Protein AF-A0A965PTS0-F1 (afdb_monomer)

Secondary structure (DSSP, 8-state):
---HHHHHHHHHHHHHTGGGS--HHHHHHHHHHHHHHHHHHHHHHHHHSPPPB-TTS-B-HHHHHHHHHHHHHHHHHHHHH-HHHHS-----PPPSSS--------HHHHHHHHHHHHHHHHS--

Mean predicted aligned error: 11.8 Å

Sequence (125 aa):
MPAWQTIYDWMCRDDLLGDGGVNLSVAIARAREVGQDAIAEEIYREMSADPEREERGRIDPGYVQLIKARAEIKLKLLAKWNPKRYGDRVTMTGDAENPMRLQADVSIFDAMLKNLEAKRQLGDK

pLDDT: mean 87.7, std 12.2, range [45.66, 97.5]

Nearest PDB structures (foldseek):
  6ha8-assembly1_V  TM=3.195E-01  e=6.703E+00  Bacillus subtilis subsp. subtilis str. 168

Foldseek 3Di:
DDDPVVLVVLCVVQVVCPVNHPNSVVVVVVVLVVVLVVLVVVLVVLLPDDADADPVRHGDPVRVVVSVVSSVVSLVVSCVSCVPVRNDDDDDAADPVGHDDPPDPCVVVVVVVVVVVVVVVVVPD

Structure (mmCIF, N/CA/C/O backbone):
data_AF-A0A965PTS0-F1
#
_entry.id   AF-A0A965PTS0-F1
#
loop_
_atom_site.group_PDB
_atom_site.id
_atom_site.type_symbol
_atom_site.label_atom_id
_atom_site.label_alt_id
_atom_site.label_comp_id
_atom_site.label_asym_id
_atom_site.label_entity_id
_atom_site.label_seq_id
_atom_site.pdbx_PDB_ins_code
_atom_site.Cartn_x
_atom_site.Cartn_y
_atom_site.Cartn_z
_atom_site.occupancy
_atom_site.B_iso_or_equiv
_atom_site.auth_seq_id
_atom_site.auth_comp_id
_atom_site.auth_asym_id
_atom_site.auth_atom_id
_atom_site.pdbx_PDB_model_num
ATOM 1 N N . MET A 1 1 ? 16.436 10.420 8.607 1.00 79.94 1 MET A N 1
ATOM 2 C CA . MET A 1 1 ? 16.534 9.866 7.238 1.00 79.94 1 MET A CA 1
ATOM 3 C C . MET A 1 1 ? 17.189 10.908 6.342 1.00 79.94 1 MET A C 1
ATOM 5 O O . MET A 1 1 ? 16.913 12.083 6.567 1.00 79.94 1 MET A O 1
ATOM 9 N N . PRO A 1 2 ? 18.043 10.520 5.378 1.00 94.12 2 PRO A N 1
ATOM 10 C CA . PRO A 1 2 ? 18.537 11.447 4.359 1.00 94.12 2 PRO A CA 1
ATOM 11 C C . PRO A 1 2 ? 17.380 12.016 3.522 1.00 94.12 2 PRO A C 1
ATOM 13 O O . PRO A 1 2 ? 16.286 11.446 3.490 1.00 94.12 2 PRO A O 1
ATOM 16 N N . ALA A 1 3 ? 17.619 13.145 2.851 1.00 96.12 3 ALA A N 1
ATOM 17 C CA . ALA A 1 3 ? 16.642 13.729 1.937 1.00 96.12 3 ALA A CA 1
ATOM 18 C C . ALA A 1 3 ? 16.370 12.777 0.763 1.00 96.12 3 ALA A C 1
ATOM 20 O O . ALA A 1 3 ? 17.259 12.038 0.338 1.00 96.12 3 ALA A O 1
ATOM 21 N N . TRP A 1 4 ? 15.154 12.816 0.206 1.00 94.38 4 TRP A N 1
ATOM 22 C CA . TRP A 1 4 ? 14.771 11.910 -0.880 1.00 94.38 4 TRP A CA 1
ATOM 23 C C . TRP A 1 4 ? 15.747 12.005 -2.058 1.00 94.38 4 TRP A C 1
ATOM 25 O O . TRP A 1 4 ? 16.212 10.977 -2.527 1.00 94.38 4 TRP A O 1
ATOM 35 N N . GLN A 1 5 ? 16.156 13.214 -2.451 1.00 97.38 5 GLN A N 1
ATOM 36 C CA . GLN A 1 5 ? 17.110 13.462 -3.541 1.00 97.38 5 GLN A CA 1
ATOM 37 C C . GLN A 1 5 ? 18.417 12.680 -3.379 1.00 97.38 5 GLN A C 1
ATOM 39 O O . GLN A 1 5 ? 18.924 12.121 -4.345 1.00 97.38 5 GLN A O 1
ATOM 44 N N . THR A 1 6 ? 18.927 12.590 -2.150 1.00 97.50 6 THR A N 1
ATOM 45 C CA . THR A 1 6 ? 20.144 11.840 -1.833 1.00 97.50 6 THR A CA 1
ATOM 46 C C . THR A 1 6 ? 19.969 10.346 -2.097 1.00 97.50 6 THR A C 1
ATOM 48 O O . THR A 1 6 ? 20.878 9.712 -2.615 1.00 97.50 6 THR A O 1
ATOM 51 N N . ILE A 1 7 ? 18.792 9.783 -1.807 1.00 95.31 7 ILE A N 1
ATOM 52 C CA . ILE A 1 7 ? 18.501 8.368 -2.082 1.00 95.31 7 ILE A CA 1
ATOM 53 C C . ILE A 1 7 ? 18.484 8.109 -3.593 1.00 95.31 7 ILE A C 1
ATOM 55 O O . ILE A 1 7 ? 19.060 7.124 -4.043 1.00 95.31 7 ILE A O 1
ATOM 59 N N . TYR A 1 8 ? 17.875 9.000 -4.382 1.00 95.69 8 TYR A N 1
ATOM 60 C CA . TYR A 1 8 ? 17.860 8.864 -5.845 1.00 95.69 8 TYR A CA 1
ATOM 61 C C . TYR A 1 8 ? 19.260 9.011 -6.455 1.00 95.69 8 TYR A C 1
ATOM 63 O O . TYR A 1 8 ? 19.597 8.279 -7.381 1.00 95.69 8 TYR A O 1
ATOM 71 N N . ASP A 1 9 ? 20.089 9.915 -5.926 1.00 97.44 9 ASP A N 1
ATOM 72 C CA . ASP A 1 9 ? 21.494 10.039 -6.330 1.00 97.44 9 ASP A CA 1
ATOM 73 C C . ASP A 1 9 ? 22.281 8.758 -6.012 1.00 97.44 9 ASP A C 1
ATOM 75 O O . ASP A 1 9 ? 23.010 8.261 -6.866 1.00 97.44 9 ASP A O 1
ATOM 79 N N . TRP A 1 10 ? 22.077 8.157 -4.835 1.00 96.69 10 TRP A N 1
ATOM 80 C CA . TRP A 1 10 ? 22.697 6.874 -4.491 1.00 96.69 10 TRP A CA 1
ATOM 81 C C . TRP A 1 10 ? 22.247 5.737 -5.404 1.00 96.69 10 TRP A C 1
ATOM 83 O O . TRP A 1 10 ? 23.095 4.978 -5.854 1.00 96.69 10 TRP A O 1
ATOM 93 N N . MET A 1 11 ? 20.949 5.640 -5.713 1.00 96.44 11 MET A N 1
ATOM 94 C CA . MET A 1 11 ? 20.427 4.654 -6.667 1.00 96.44 11 MET A CA 1
ATOM 95 C C . MET A 1 11 ? 21.087 4.810 -8.039 1.00 96.44 11 MET A C 1
ATOM 97 O O . MET A 1 11 ? 21.605 3.846 -8.582 1.00 96.44 11 MET A O 1
ATOM 101 N N . CYS A 1 12 ? 21.137 6.038 -8.561 1.00 96.69 12 CYS A N 1
ATOM 102 C CA . CYS A 1 12 ? 21.740 6.326 -9.861 1.00 96.69 12 CYS A CA 1
ATOM 103 C C . CYS A 1 12 ? 23.229 5.953 -9.898 1.00 96.69 12 CYS A C 1
ATOM 105 O O . CYS A 1 12 ? 23.692 5.312 -10.837 1.00 96.69 12 CYS A O 1
ATOM 107 N N . ARG A 1 13 ? 23.987 6.325 -8.860 1.00 96.56 13 ARG A N 1
ATOM 108 C CA . ARG A 1 13 ? 25.412 5.984 -8.763 1.00 96.56 13 ARG A CA 1
ATOM 109 C C . ARG A 1 13 ? 25.639 4.484 -8.639 1.00 96.56 13 ARG A C 1
ATOM 111 O O . ARG A 1 13 ? 26.581 3.991 -9.242 1.00 96.56 13 ARG A O 1
ATOM 118 N N . ASP A 1 14 ? 24.804 3.786 -7.877 1.00 97.12 14 ASP A N 1
ATOM 119 C CA . ASP A 1 14 ? 24.889 2.335 -7.718 1.00 97.12 14 ASP A CA 1
ATOM 120 C C . ASP A 1 14 ? 24.586 1.606 -9.034 1.00 97.12 14 ASP A C 1
ATOM 122 O O . ASP A 1 14 ? 25.353 0.740 -9.442 1.00 97.12 14 ASP A O 1
ATOM 126 N N . ASP A 1 15 ? 23.547 2.032 -9.758 1.00 95.38 15 ASP A N 1
ATOM 127 C CA . ASP A 1 15 ? 23.191 1.468 -11.064 1.00 95.38 15 ASP A CA 1
ATOM 128 C C . ASP A 1 15 ? 24.319 1.677 -12.100 1.00 95.38 15 ASP A C 1
ATOM 130 O O . ASP A 1 15 ? 24.582 0.802 -12.926 1.00 95.38 15 ASP A O 1
ATOM 134 N N . LEU A 1 16 ? 25.042 2.805 -12.035 1.00 96.19 16 LEU A N 1
ATOM 135 C CA . LEU A 1 16 ? 26.205 3.081 -12.892 1.00 96.19 16 LEU A CA 1
ATOM 136 C C . LEU A 1 16 ? 27.414 2.176 -12.604 1.00 96.19 16 LEU A C 1
ATOM 138 O O . LEU A 1 16 ? 28.277 2.035 -13.472 1.00 96.19 16 LEU A O 1
ATOM 142 N N . LEU A 1 17 ? 27.497 1.569 -11.416 1.00 95.62 17 LEU A N 1
ATOM 143 C CA . LEU A 1 17 ? 28.567 0.630 -11.063 1.00 95.62 17 LEU A CA 1
ATOM 144 C C . LEU A 1 17 ? 28.341 -0.777 -11.644 1.00 95.62 17 LEU A C 1
ATOM 146 O O . LEU A 1 17 ? 29.267 -1.592 -11.609 1.00 95.62 17 LEU A O 1
ATOM 150 N N . GLY A 1 18 ? 27.154 -1.068 -12.189 1.00 92.75 18 GLY A N 1
ATOM 151 C CA . GLY A 1 18 ? 26.813 -2.380 -12.745 1.00 92.75 18 GLY A CA 1
ATOM 152 C C . GLY A 1 18 ? 27.036 -3.503 -11.728 1.00 92.75 18 GLY A C 1
ATOM 153 O O . GLY A 1 18 ? 26.592 -3.409 -10.587 1.00 92.75 18 GLY A O 1
ATOM 154 N N . ASP A 1 19 ? 27.785 -4.539 -12.116 1.00 92.69 19 ASP A N 1
ATOM 155 C CA . ASP A 1 19 ? 28.097 -5.692 -11.252 1.00 92.69 19 ASP A CA 1
ATOM 156 C C . ASP A 1 19 ? 28.928 -5.336 -10.002 1.00 92.69 19 ASP A C 1
ATOM 158 O O . ASP A 1 19 ? 29.017 -6.133 -9.069 1.00 92.69 19 ASP A O 1
ATOM 162 N N . GLY A 1 20 ? 29.555 -4.154 -9.971 1.00 93.12 20 GLY A N 1
ATOM 163 C CA . GLY A 1 20 ? 30.269 -3.640 -8.798 1.00 93.12 20 GLY A CA 1
ATOM 164 C C . GLY A 1 20 ? 29.372 -2.934 -7.776 1.00 93.12 20 GLY A C 1
ATOM 165 O O . GLY A 1 20 ? 29.856 -2.572 -6.702 1.00 93.12 20 GLY A O 1
ATOM 166 N N . GLY A 1 21 ? 28.098 -2.704 -8.109 1.00 92.12 21 GLY A N 1
ATOM 167 C CA . GLY A 1 21 ? 27.102 -2.091 -7.233 1.00 92.12 21 GLY A CA 1
ATOM 168 C C . GLY A 1 21 ? 26.459 -3.084 -6.260 1.00 92.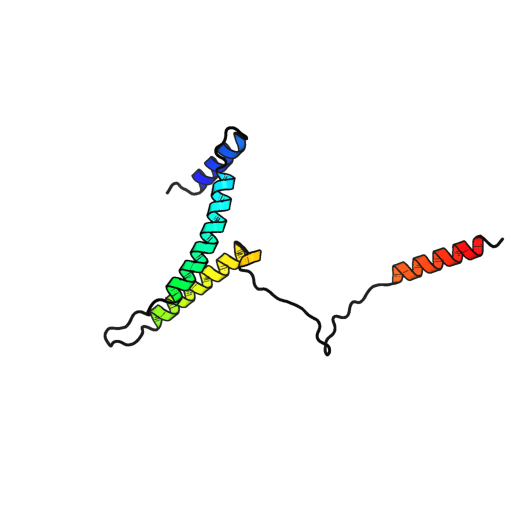12 21 GLY A C 1
ATOM 169 O O . GLY A 1 21 ? 26.612 -4.302 -6.358 1.00 92.12 21 GLY A O 1
ATOM 170 N N . VAL A 1 22 ? 25.700 -2.558 -5.301 1.00 94.62 22 VAL A N 1
ATOM 171 C CA . VAL A 1 22 ? 24.965 -3.350 -4.298 1.00 94.62 22 VAL A CA 1
ATOM 172 C C . VAL A 1 22 ? 23.515 -3.635 -4.701 1.00 94.62 22 VAL A C 1
ATOM 174 O O . VAL A 1 22 ? 22.774 -4.244 -3.927 1.00 94.62 22 VAL A O 1
ATOM 177 N N . ASN A 1 23 ? 23.101 -3.230 -5.904 1.00 94.75 23 ASN A N 1
ATOM 178 C CA . ASN A 1 23 ? 21.741 -3.362 -6.432 1.00 94.75 23 ASN A CA 1
ATOM 179 C C . ASN A 1 23 ? 20.684 -2.656 -5.562 1.00 94.75 23 ASN A C 1
ATOM 181 O O . ASN A 1 23 ? 19.596 -3.184 -5.298 1.00 94.75 23 ASN A O 1
ATOM 185 N N . LEU A 1 24 ? 20.988 -1.436 -5.118 1.00 95.44 24 LEU A N 1
ATOM 186 C CA . LEU A 1 24 ? 20.137 -0.624 -4.253 1.00 95.44 24 LEU A CA 1
ATOM 187 C C . LEU A 1 24 ? 18.748 -0.395 -4.863 1.00 95.44 24 LEU A C 1
ATOM 189 O O . LEU A 1 24 ? 17.741 -0.496 -4.157 1.00 95.44 24 LEU A O 1
ATOM 193 N N . SER A 1 25 ? 18.671 -0.147 -6.171 1.00 94.94 25 SER A N 1
ATOM 194 C CA . SER A 1 25 ? 17.406 0.038 -6.889 1.00 94.94 25 SER A CA 1
ATOM 195 C C . SER A 1 25 ? 16.488 -1.184 -6.775 1.00 94.94 25 SER A C 1
ATOM 197 O O . SER A 1 25 ? 15.293 -1.046 -6.495 1.00 94.94 25 SER A O 1
ATOM 199 N N . VAL A 1 26 ? 17.047 -2.393 -6.893 1.00 95.19 26 VAL A N 1
ATOM 200 C CA . VAL A 1 26 ? 16.308 -3.659 -6.744 1.00 95.19 26 VAL A CA 1
ATOM 201 C C . VAL A 1 26 ? 15.868 -3.864 -5.295 1.00 95.19 26 VAL A C 1
ATOM 203 O O . VAL A 1 26 ? 14.718 -4.232 -5.038 1.00 95.19 26 VAL A O 1
ATOM 206 N N . ALA A 1 27 ? 16.749 -3.583 -4.333 1.00 96.00 27 ALA A N 1
ATOM 207 C CA . ALA A 1 27 ? 16.425 -3.684 -2.914 1.00 96.00 27 ALA A CA 1
ATOM 208 C C . ALA A 1 27 ? 15.266 -2.749 -2.527 1.00 96.00 27 ALA A C 1
ATOM 210 O O . ALA A 1 27 ? 14.343 -3.167 -1.826 1.00 96.00 27 ALA A O 1
ATOM 211 N N . ILE A 1 28 ? 15.262 -1.511 -3.032 1.00 95.38 28 ILE A N 1
ATOM 212 C CA . ILE A 1 28 ? 14.180 -0.544 -2.803 1.00 95.38 28 ILE A CA 1
ATOM 213 C C . ILE A 1 28 ? 12.888 -0.985 -3.493 1.00 95.38 28 ILE A C 1
ATOM 215 O O . ILE A 1 28 ? 11.819 -0.863 -2.895 1.00 95.38 28 ILE A O 1
ATOM 219 N N . ALA A 1 29 ? 12.954 -1.517 -4.716 1.00 94.75 29 ALA A N 1
ATOM 220 C CA . ALA A 1 29 ? 11.776 -2.055 -5.396 1.00 94.75 29 ALA A CA 1
ATOM 221 C C . ALA A 1 29 ? 11.120 -3.175 -4.569 1.00 94.75 29 ALA A C 1
ATOM 223 O O . ALA A 1 29 ? 9.921 -3.117 -4.297 1.00 94.75 29 ALA A O 1
ATOM 224 N N . ARG A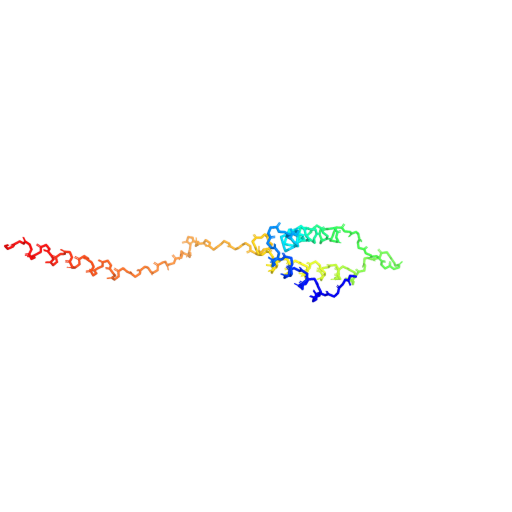 1 30 ? 11.917 -4.122 -4.058 1.00 95.25 30 ARG A N 1
ATOM 225 C CA . ARG A 1 30 ? 11.437 -5.177 -3.154 1.00 95.25 30 ARG A CA 1
ATOM 226 C C . ARG A 1 30 ? 10.880 -4.610 -1.848 1.00 95.25 30 ARG A C 1
ATOM 228 O O . ARG A 1 30 ? 9.831 -5.051 -1.386 1.00 95.25 30 ARG A O 1
ATOM 235 N N . ALA A 1 31 ? 11.554 -3.625 -1.258 1.00 96.00 31 ALA A N 1
ATOM 236 C CA . ALA A 1 31 ? 11.080 -2.968 -0.044 1.00 96.00 31 ALA A CA 1
ATOM 237 C C . ALA A 1 31 ? 9.732 -2.263 -0.261 1.00 96.00 31 ALA A C 1
ATOM 239 O O . ALA A 1 31 ? 8.900 -2.264 0.641 1.00 96.00 31 ALA A O 1
ATOM 240 N N . ARG A 1 32 ? 9.480 -1.704 -1.453 1.00 94.12 32 ARG A N 1
ATOM 241 C CA . ARG A 1 32 ? 8.176 -1.123 -1.808 1.00 94.12 32 ARG A CA 1
ATOM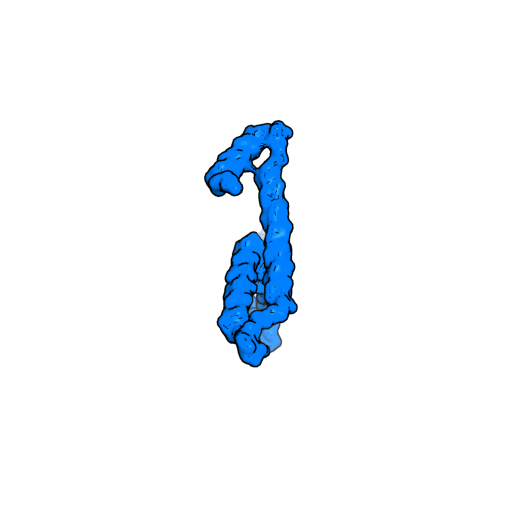 242 C C . ARG A 1 32 ? 7.082 -2.180 -1.883 1.00 94.12 32 ARG A C 1
ATOM 244 O O . ARG A 1 32 ? 6.003 -1.925 -1.362 1.00 94.12 32 ARG A O 1
ATOM 251 N N . GLU A 1 33 ? 7.344 -3.342 -2.478 1.00 93.81 33 GLU A N 1
ATOM 252 C CA . GLU A 1 33 ? 6.362 -4.436 -2.518 1.00 93.81 33 GLU A CA 1
ATOM 253 C C . GLU A 1 33 ? 5.995 -4.913 -1.107 1.00 93.81 33 GLU A C 1
ATOM 255 O O . GLU A 1 33 ? 4.820 -4.951 -0.754 1.00 93.81 33 GLU A O 1
ATOM 260 N N . VAL A 1 34 ? 6.996 -5.187 -0.266 1.00 96.50 34 VAL A N 1
ATOM 261 C CA . VAL A 1 34 ? 6.769 -5.610 1.127 1.00 96.50 34 VAL A CA 1
ATOM 262 C C . VAL A 1 34 ? 6.100 -4.500 1.942 1.00 96.50 34 VAL A C 1
ATOM 264 O O . VAL A 1 34 ? 5.204 -4.763 2.740 1.00 96.50 34 VAL A O 1
ATOM 267 N N . GLY A 1 35 ? 6.499 -3.245 1.727 1.00 96.56 35 GLY A N 1
ATOM 268 C CA . GLY A 1 35 ? 5.913 -2.090 2.400 1.00 96.56 35 GLY A CA 1
ATOM 269 C C . GLY A 1 35 ? 4.434 -1.891 2.064 1.00 96.56 35 GLY A C 1
ATOM 270 O O . GLY A 1 35 ? 3.665 -1.502 2.936 1.00 96.56 35 GLY A O 1
ATOM 271 N N . GLN A 1 36 ? 4.010 -2.194 0.835 1.00 96.81 36 GLN A N 1
ATOM 272 C CA . GLN A 1 36 ? 2.594 -2.154 0.452 1.00 96.81 36 GLN A CA 1
ATOM 273 C C . GLN A 1 36 ? 1.775 -3.200 1.214 1.00 96.81 36 GLN A C 1
ATOM 275 O O . GLN A 1 36 ? 0.705 -2.874 1.725 1.00 96.81 36 GLN A O 1
ATOM 280 N N . ASP A 1 37 ? 2.292 -4.424 1.328 1.00 95.94 37 ASP A N 1
ATOM 281 C CA . ASP A 1 37 ? 1.636 -5.496 2.081 1.00 95.94 37 ASP A CA 1
ATOM 282 C C . ASP A 1 37 ? 1.560 -5.140 3.583 1.00 95.94 37 ASP A C 1
ATOM 284 O O . ASP A 1 37 ? 0.503 -5.266 4.200 1.00 95.94 37 ASP A O 1
ATOM 288 N N . ALA A 1 38 ? 2.623 -4.558 4.149 1.00 97.31 38 ALA A N 1
ATOM 289 C CA . 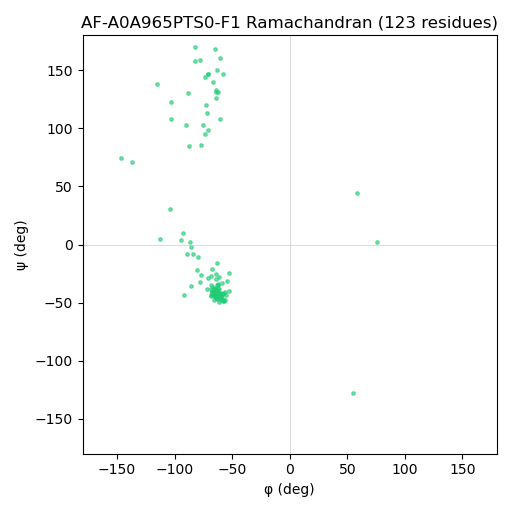ALA A 1 38 ? 2.628 -4.074 5.532 1.00 97.31 38 ALA A CA 1
ATOM 290 C C . ALA A 1 38 ? 1.597 -2.956 5.787 1.00 97.31 38 ALA A C 1
ATOM 292 O O . ALA A 1 38 ? 0.963 -2.931 6.840 1.00 97.31 38 ALA A O 1
ATOM 293 N N . ILE A 1 39 ? 1.392 -2.044 4.827 1.00 97.31 39 ILE A N 1
ATOM 294 C CA . ILE A 1 39 ? 0.351 -1.008 4.927 1.00 97.31 39 ILE A CA 1
ATOM 295 C C . ILE A 1 39 ? -1.040 -1.646 4.912 1.00 97.31 39 ILE A C 1
ATOM 297 O O . ILE A 1 39 ? -1.902 -1.231 5.683 1.00 97.31 39 ILE A O 1
ATOM 301 N N . ALA A 1 40 ? -1.277 -2.653 4.069 1.00 96.44 40 ALA A N 1
ATOM 302 C CA . ALA A 1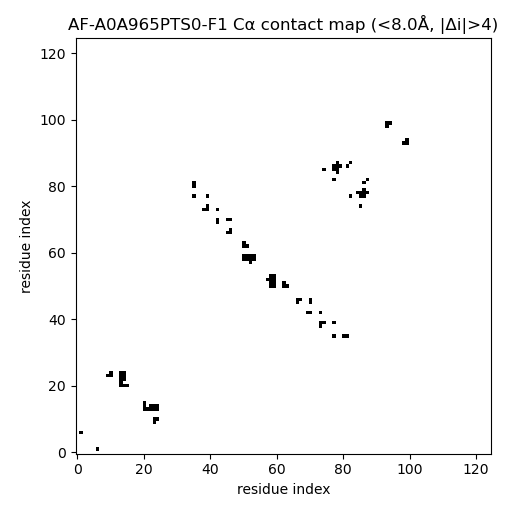 40 ? -2.557 -3.357 4.044 1.00 96.44 40 ALA A CA 1
ATOM 303 C C . ALA A 1 40 ? -2.858 -4.041 5.392 1.00 96.44 40 ALA A C 1
ATOM 305 O O . ALA A 1 40 ? -3.970 -3.923 5.912 1.00 96.44 40 ALA A O 1
ATOM 306 N N . GLU A 1 41 ? -1.860 -4.687 6.001 1.00 96.88 41 GLU A N 1
ATOM 307 C CA . GLU A 1 41 ? -1.978 -5.265 7.346 1.00 96.88 41 GLU A CA 1
ATOM 308 C C . GLU A 1 41 ? -2.214 -4.203 8.428 1.00 96.88 41 GLU A C 1
ATOM 310 O O . GLU A 1 41 ? -3.010 -4.409 9.346 1.00 96.88 41 GLU A O 1
ATOM 315 N N . GLU A 1 42 ? -1.548 -3.051 8.329 1.00 96.62 42 GLU A N 1
ATOM 316 C CA . GLU A 1 42 ? -1.737 -1.937 9.256 1.00 96.62 42 GLU A CA 1
ATOM 317 C C . GLU A 1 42 ? -3.168 -1.392 9.196 1.00 96.62 42 GLU A C 1
ATOM 319 O O . GLU A 1 42 ? -3.767 -1.182 10.248 1.00 96.62 42 GLU A O 1
ATOM 324 N N . ILE A 1 43 ? -3.750 -1.233 7.999 1.00 96.56 43 ILE A N 1
ATOM 325 C CA . ILE A 1 43 ? -5.161 -0.838 7.844 1.00 96.56 43 ILE A CA 1
ATOM 326 C C . ILE A 1 43 ? -6.066 -1.820 8.593 1.00 96.56 43 ILE A C 1
ATOM 328 O O . ILE A 1 43 ? -6.945 -1.401 9.344 1.00 96.56 43 ILE A O 1
ATOM 332 N N . TYR A 1 44 ? -5.850 -3.125 8.407 1.00 95.81 44 TYR A N 1
ATOM 333 C CA . TYR A 1 44 ? -6.641 -4.151 9.086 1.00 95.81 44 TYR A CA 1
ATOM 334 C C . TYR A 1 44 ? -6.502 -4.059 10.610 1.00 95.81 44 TYR A C 1
ATOM 336 O O . TYR A 1 44 ? -7.500 -4.138 11.330 1.00 95.81 44 TYR A O 1
ATOM 344 N N . ARG A 1 45 ? -5.280 -3.842 11.106 1.00 96.25 45 ARG A N 1
ATOM 345 C CA . ARG A 1 45 ? -5.005 -3.676 12.537 1.00 96.25 45 ARG A CA 1
ATOM 346 C C . ARG A 1 45 ? -5.689 -2.435 13.111 1.00 96.25 45 ARG A C 1
ATOM 348 O O . ARG A 1 45 ? -6.312 -2.541 14.160 1.00 96.25 45 ARG A O 1
ATOM 355 N N . GLU A 1 46 ? -5.599 -1.291 12.433 1.00 93.81 46 GLU A N 1
ATOM 356 C CA . GLU A 1 46 ? -6.243 -0.035 12.848 1.00 93.81 46 GLU A CA 1
ATOM 357 C C . GLU A 1 46 ? -7.769 -0.172 12.887 1.00 93.81 46 GLU A C 1
ATOM 359 O O . GLU A 1 46 ? -8.402 0.245 13.850 1.00 93.81 46 GLU A O 1
ATOM 364 N N . MET A 1 47 ? -8.359 -0.801 11.869 1.00 94.62 47 MET A N 1
ATOM 365 C CA . MET A 1 47 ? -9.806 -1.024 11.783 1.00 94.62 47 MET A CA 1
ATOM 366 C C . MET A 1 47 ? -10.332 -2.020 12.823 1.00 94.62 47 MET A C 1
ATOM 368 O O . MET A 1 47 ? -11.504 -1.952 13.186 1.00 94.62 47 MET A O 1
ATOM 372 N N . SER A 1 48 ? -9.492 -2.955 13.272 1.00 94.25 48 SER A N 1
ATOM 373 C CA . SER A 1 48 ? -9.861 -3.980 14.259 1.00 94.25 48 SER A CA 1
ATOM 374 C C . SER A 1 48 ? -9.633 -3.538 15.706 1.00 94.25 48 SER A C 1
ATOM 376 O O . SER A 1 48 ? -9.996 -4.271 16.624 1.00 94.25 48 SER A O 1
ATOM 378 N N . ALA A 1 49 ? -8.989 -2.390 15.925 1.00 92.19 49 ALA A N 1
ATOM 379 C CA . ALA A 1 49 ? -8.729 -1.874 17.260 1.00 92.19 49 ALA A CA 1
ATOM 380 C C . ALA A 1 49 ? -10.020 -1.374 17.925 1.00 92.19 49 ALA A C 1
ATOM 382 O O . ALA A 1 49 ? -10.909 -0.834 17.263 1.00 92.19 49 ALA A O 1
ATOM 383 N N . ASP A 1 50 ? -10.102 -1.521 19.249 1.00 92.31 50 ASP A N 1
ATOM 384 C CA . ASP A 1 50 ? -11.207 -0.951 20.013 1.00 92.31 50 ASP A CA 1
ATOM 385 C C . ASP A 1 50 ? -11.202 0.581 19.889 1.00 92.31 50 ASP A C 1
ATOM 387 O O . ASP A 1 50 ? -10.157 1.212 20.083 1.00 92.31 50 ASP A O 1
ATOM 391 N N . PRO A 1 51 ? -12.352 1.204 19.578 1.00 90.38 51 PRO A N 1
ATOM 392 C CA . PRO A 1 51 ? -12.414 2.640 19.398 1.00 90.38 51 PRO A CA 1
ATOM 393 C C . PRO A 1 51 ? -12.253 3.378 20.728 1.00 90.38 51 PRO A C 1
ATOM 395 O O . PRO A 1 51 ? -12.731 2.923 21.774 1.00 90.38 51 PRO A O 1
ATOM 398 N N . GLU A 1 52 ? -11.628 4.555 20.673 1.00 91.12 52 GLU A N 1
ATOM 399 C CA . GLU A 1 52 ? -11.529 5.439 21.829 1.00 91.12 52 GLU A CA 1
ATOM 400 C C . GLU A 1 52 ? -12.917 5.807 22.363 1.00 91.12 52 GLU A C 1
ATOM 402 O O . GLU A 1 52 ? -13.913 5.908 21.634 1.00 91.12 52 GLU A O 1
ATOM 407 N N . ARG A 1 53 ? -12.980 5.970 23.684 1.00 92.56 53 ARG A N 1
ATOM 408 C CA . ARG A 1 53 ? -14.201 6.309 24.403 1.00 92.56 53 ARG A CA 1
ATOM 409 C C . ARG A 1 53 ? -14.045 7.674 25.044 1.00 92.56 53 ARG A C 1
ATOM 411 O O . ARG A 1 53 ? -13.016 7.974 25.640 1.00 92.56 53 ARG A O 1
ATOM 418 N N . GLU A 1 54 ? -15.100 8.465 24.967 1.00 90.75 54 GLU A N 1
ATOM 419 C CA . GLU A 1 54 ? -15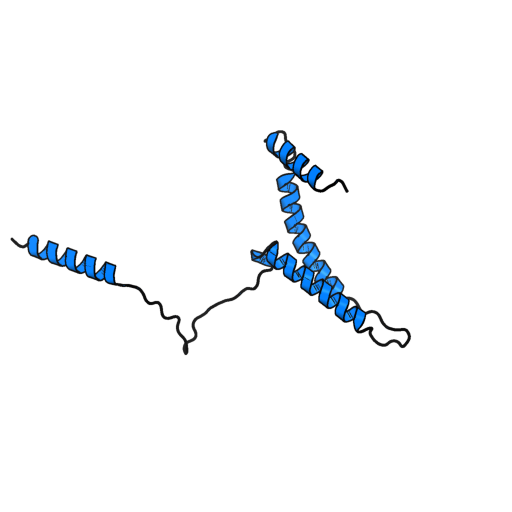.230 9.704 25.719 1.00 90.75 54 GLU A CA 1
ATOM 420 C C . GLU A 1 54 ? -15.296 9.423 27.230 1.00 90.75 54 GLU A C 1
ATOM 422 O O . GLU A 1 54 ? -15.560 8.301 27.670 1.00 90.75 54 GLU A O 1
ATOM 427 N N . GLU A 1 55 ? -15.166 10.474 28.039 1.00 85.00 55 GLU A N 1
ATOM 428 C CA . GLU A 1 55 ? -15.184 10.430 29.511 1.00 85.00 55 GLU A CA 1
ATOM 429 C C . GLU A 1 55 ? -16.415 9.702 30.101 1.00 85.00 55 GLU A C 1
ATOM 431 O O . GLU A 1 55 ? -16.362 9.139 31.191 1.00 85.00 55 GLU A O 1
ATOM 436 N N . ARG A 1 56 ? -17.529 9.644 29.356 1.00 85.88 56 ARG A N 1
ATOM 437 C CA . ARG A 1 56 ? -18.773 8.950 29.745 1.00 85.88 56 ARG A CA 1
ATOM 438 C C . ARG A 1 56 ? -18.872 7.498 29.251 1.00 85.88 56 ARG A C 1
ATOM 440 O O . ARG A 1 56 ? -19.954 6.915 29.296 1.00 85.88 56 ARG A O 1
ATOM 447 N N . GLY A 1 57 ? -17.791 6.928 28.720 1.00 88.31 57 GLY A N 1
ATOM 448 C CA . GLY A 1 57 ? -17.729 5.555 28.201 1.00 88.31 57 GLY A CA 1
ATOM 449 C C . GLY A 1 57 ? -18.392 5.346 26.832 1.00 88.31 57 GLY A C 1
ATOM 450 O O . GLY A 1 57 ? -18.412 4.219 26.322 1.00 88.31 57 GLY A O 1
ATOM 451 N N . ARG A 1 58 ? -18.925 6.413 26.223 1.00 90.81 58 ARG A N 1
ATOM 452 C CA . ARG A 1 58 ? -19.462 6.398 24.855 1.00 90.81 58 ARG A CA 1
ATOM 453 C C . ARG A 1 58 ? -18.317 6.346 23.855 1.00 90.81 58 ARG A C 1
ATOM 455 O O . ARG A 1 58 ? -17.281 6.945 24.095 1.00 90.81 58 ARG A O 1
ATOM 462 N N . ILE A 1 59 ? -18.517 5.636 22.751 1.00 92.94 59 ILE A N 1
ATOM 463 C CA . ILE A 1 59 ? -17.552 5.607 21.646 1.00 92.94 59 ILE A CA 1
ATOM 464 C C . ILE A 1 59 ? -17.446 7.014 21.057 1.00 92.94 59 ILE A C 1
ATOM 466 O O . ILE A 1 59 ? -18.483 7.608 20.759 1.00 92.94 59 ILE A O 1
ATOM 470 N N . ASP A 1 60 ? -16.222 7.510 20.877 1.00 94.19 60 ASP A N 1
ATOM 471 C CA . ASP A 1 60 ? -15.973 8.787 20.214 1.00 94.19 60 ASP A CA 1
ATOM 472 C C . ASP A 1 60 ? -16.245 8.649 18.701 1.00 94.19 60 ASP A C 1
ATOM 474 O O . ASP A 1 60 ? -15.523 7.932 17.993 1.00 94.19 60 ASP A O 1
ATOM 478 N N . PRO A 1 61 ? -17.277 9.324 18.161 1.00 93.38 61 PRO A N 1
ATOM 479 C CA . PRO A 1 61 ? -17.555 9.286 16.732 1.00 93.38 61 PRO A CA 1
ATOM 480 C C . PRO A 1 61 ? -16.427 9.909 15.896 1.00 93.38 61 PRO A C 1
ATOM 482 O O . PRO A 1 61 ? -16.213 9.480 14.761 1.00 93.38 61 PRO A O 1
ATOM 485 N N . GLY A 1 62 ? -15.693 10.890 16.429 1.00 95.19 62 GLY A N 1
ATOM 486 C CA . GLY A 1 62 ? -14.555 11.525 15.769 1.00 95.19 62 GLY A CA 1
ATOM 487 C C . GLY A 1 62 ? -13.410 10.545 15.540 1.00 95.19 62 GLY A C 1
ATOM 488 O O . GLY A 1 62 ? -12.890 10.460 14.424 1.00 95.19 62 GLY A O 1
ATOM 489 N N . TYR A 1 63 ? -13.084 9.736 16.549 1.00 94.12 63 TYR A N 1
ATOM 490 C CA . TYR A 1 63 ? -12.085 8.675 16.439 1.00 94.12 63 TYR A CA 1
ATOM 491 C C . TYR A 1 63 ? -12.444 7.642 15.360 1.00 94.12 63 TYR A C 1
ATOM 493 O O . TYR A 1 63 ? -11.617 7.303 14.510 1.00 94.12 63 TYR A O 1
ATOM 501 N N . VAL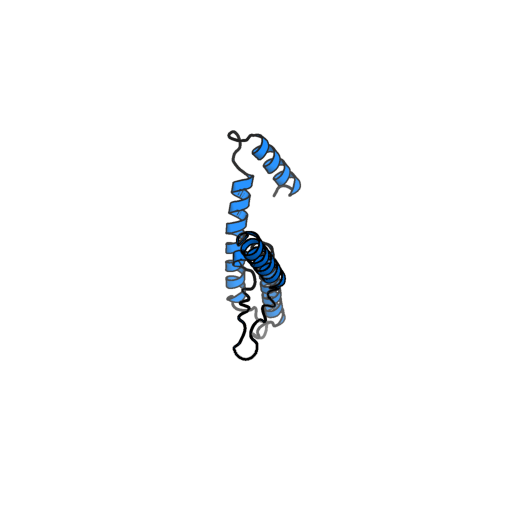 A 1 64 ? -13.706 7.201 15.321 1.00 94.25 64 VAL A N 1
ATOM 502 C CA . VAL A 1 64 ? -14.189 6.258 14.297 1.00 94.25 64 VAL A CA 1
ATOM 503 C C . VAL A 1 64 ? -14.069 6.853 12.888 1.00 94.25 64 VAL A C 1
ATOM 505 O O . VAL A 1 64 ? -13.614 6.172 11.965 1.00 94.25 64 VAL A O 1
ATOM 508 N N . GLN A 1 65 ? -14.426 8.129 12.703 1.00 96.19 65 GLN A N 1
ATOM 509 C CA . GLN A 1 65 ? -14.272 8.800 11.405 1.00 96.19 65 GLN A CA 1
ATOM 510 C C . GLN A 1 65 ? -12.803 8.978 11.009 1.00 96.19 65 GLN A C 1
ATOM 512 O O . GLN A 1 65 ? -12.469 8.835 9.833 1.00 96.19 65 GLN A O 1
ATOM 517 N N . LEU A 1 66 ? -11.913 9.244 11.967 1.00 95.38 66 LEU A N 1
ATOM 518 C CA . LEU A 1 66 ? -10.478 9.343 11.719 1.00 95.38 66 L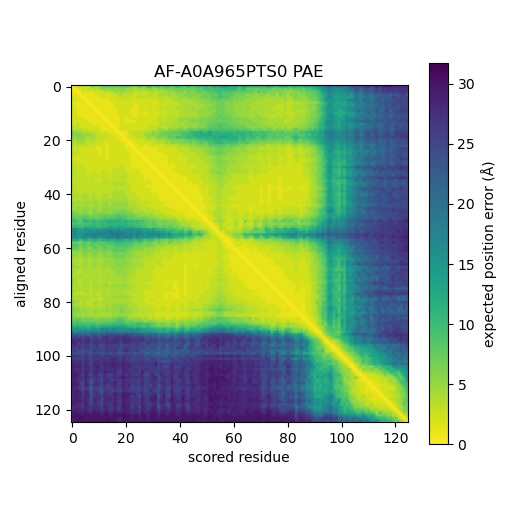EU A CA 1
ATOM 519 C C . LEU A 1 66 ? -9.896 8.011 11.234 1.00 95.38 66 LEU A C 1
ATOM 521 O O . LEU A 1 66 ? -9.172 8.002 10.236 1.00 95.38 66 LEU A O 1
ATOM 525 N N . ILE A 1 67 ? -10.226 6.894 11.894 1.00 96.56 67 ILE A N 1
ATOM 526 C CA . ILE A 1 67 ? -9.793 5.557 11.457 1.00 96.56 67 ILE A CA 1
ATOM 527 C C . ILE A 1 67 ? -10.307 5.278 10.047 1.00 96.56 67 ILE A C 1
ATOM 529 O O . ILE A 1 67 ? -9.527 4.903 9.171 1.00 96.56 67 ILE A O 1
ATOM 533 N N . LYS A 1 68 ? -11.594 5.532 9.793 1.00 95.69 68 LYS A N 1
ATOM 534 C CA . LYS A 1 68 ? -12.186 5.350 8.465 1.00 95.69 68 LYS A CA 1
ATOM 535 C C . LYS A 1 68 ? -11.453 6.169 7.397 1.00 95.69 68 LYS A C 1
ATOM 537 O O . LYS A 1 68 ? -11.072 5.625 6.364 1.00 95.69 68 LYS A O 1
ATOM 542 N N . ALA A 1 69 ? -11.208 7.455 7.648 1.00 97.31 69 ALA A N 1
ATOM 543 C CA . ALA A 1 69 ? -10.518 8.334 6.706 1.00 97.31 69 ALA A CA 1
ATOM 544 C C . ALA A 1 69 ? -9.080 7.864 6.414 1.00 97.31 69 ALA A C 1
ATOM 546 O O . ALA A 1 69 ? -8.632 7.915 5.265 1.00 97.31 69 ALA A O 1
ATOM 547 N N . ARG A 1 70 ? -8.368 7.362 7.433 1.00 96.25 70 ARG A N 1
ATOM 548 C CA . ARG A 1 70 ? -7.027 6.770 7.291 1.00 96.25 70 ARG A CA 1
ATOM 549 C C . ARG A 1 70 ? -7.054 5.489 6.461 1.00 96.25 70 ARG A C 1
ATOM 551 O O . ARG A 1 70 ? -6.260 5.357 5.531 1.00 96.25 70 ARG A O 1
ATOM 558 N N . ALA A 1 71 ? -7.980 4.580 6.752 1.00 96.69 71 ALA A N 1
ATOM 559 C CA . ALA A 1 71 ? -8.146 3.347 5.992 1.00 96.69 71 ALA A CA 1
ATOM 560 C C . ALA A 1 71 ? -8.453 3.640 4.513 1.00 96.69 71 ALA A C 1
ATOM 562 O O . ALA A 1 71 ? -7.820 3.076 3.619 1.00 96.69 71 ALA A O 1
ATOM 563 N N . GLU A 1 72 ? -9.353 4.588 4.241 1.00 96.75 72 GLU A N 1
ATOM 564 C CA . GLU A 1 72 ? -9.727 4.971 2.879 1.00 96.75 72 GLU A CA 1
ATOM 565 C C . GLU A 1 72 ? -8.565 5.573 2.082 1.00 96.75 72 GLU A C 1
ATOM 567 O O . GLU A 1 72 ? -8.364 5.197 0.924 1.00 96.75 72 GLU A O 1
ATOM 572 N N . ILE A 1 73 ? -7.795 6.507 2.657 1.00 97.44 73 ILE A N 1
ATOM 573 C CA . ILE A 1 73 ? -6.673 7.115 1.927 1.00 97.44 73 ILE A CA 1
ATOM 574 C C . ILE A 1 73 ? -5.564 6.095 1.662 1.00 97.44 73 ILE A C 1
ATOM 576 O O . ILE A 1 73 ? -5.028 6.063 0.553 1.00 97.44 73 ILE A O 1
ATOM 580 N N . LYS A 1 74 ? -5.264 5.219 2.632 1.00 97.19 74 LYS A N 1
ATOM 581 C CA . LYS A 1 74 ? -4.268 4.156 2.463 1.00 97.19 74 LYS A CA 1
ATOM 582 C C . LYS A 1 74 ? -4.704 3.166 1.376 1.00 97.19 74 LYS A C 1
ATOM 584 O O . LYS A 1 74 ? -3.909 2.874 0.487 1.00 97.19 74 LYS A O 1
ATOM 589 N N . LEU A 1 75 ? -5.968 2.730 1.360 1.00 96.00 75 LEU A N 1
ATOM 590 C CA . LEU A 1 75 ? -6.488 1.824 0.325 1.00 96.00 75 LEU A CA 1
ATOM 591 C C . LEU A 1 75 ? -6.448 2.459 -1.075 1.00 96.00 75 LEU A C 1
ATOM 593 O O . LEU A 1 75 ? -6.010 1.824 -2.034 1.00 96.00 75 LEU A O 1
ATOM 597 N N . LYS A 1 76 ? -6.824 3.741 -1.197 1.00 96.56 76 LYS A N 1
ATOM 598 C CA . LYS A 1 76 ? -6.730 4.487 -2.465 1.00 96.56 76 LYS A CA 1
ATOM 599 C C . LYS A 1 76 ? -5.288 4.586 -2.960 1.00 96.56 76 LYS A C 1
ATOM 601 O O . LYS A 1 76 ? -5.048 4.411 -4.152 1.00 96.56 76 LYS A O 1
ATOM 606 N N . LEU A 1 77 ? -4.331 4.851 -2.070 1.00 96.50 77 LEU A N 1
ATOM 607 C CA . LEU A 1 77 ? -2.909 4.883 -2.419 1.00 96.50 77 LEU A CA 1
ATOM 608 C C . LEU A 1 77 ? -2.404 3.504 -2.852 1.00 96.50 77 LEU A C 1
ATOM 610 O O . LEU A 1 77 ? -1.752 3.410 -3.890 1.00 96.50 77 LEU A O 1
ATOM 614 N N . LEU A 1 78 ? -2.762 2.436 -2.133 1.00 96.88 78 LEU A N 1
ATOM 615 C CA . LEU A 1 78 ? -2.403 1.061 -2.493 1.00 96.88 78 LEU A CA 1
ATOM 616 C C . LEU A 1 78 ? -2.918 0.677 -3.885 1.00 96.88 78 LEU A C 1
ATOM 618 O O . LEU A 1 78 ? -2.157 0.133 -4.686 1.00 96.88 78 LEU A O 1
ATOM 622 N N . ALA A 1 79 ? -4.156 1.046 -4.221 1.00 96.62 79 ALA A N 1
ATOM 623 C CA . ALA A 1 79 ? -4.717 0.828 -5.553 1.00 96.62 79 ALA A CA 1
ATOM 624 C C . ALA A 1 79 ? -3.940 1.563 -6.665 1.00 96.62 79 ALA A C 1
ATOM 626 O O . ALA A 1 79 ? -3.914 1.102 -7.805 1.00 96.62 79 ALA A O 1
ATOM 627 N N . LYS A 1 80 ? -3.284 2.695 -6.362 1.00 95.75 80 LYS A N 1
ATOM 628 C CA . LYS A 1 80 ? -2.421 3.419 -7.317 1.00 95.75 80 LYS A CA 1
ATOM 629 C C . LYS A 1 80 ? -0.993 2.886 -7.357 1.00 95.75 80 LYS A C 1
ATOM 631 O O . LYS A 1 80 ? -0.390 2.873 -8.425 1.00 95.75 80 LYS A O 1
ATOM 636 N N . TRP A 1 81 ? -0.447 2.455 -6.224 1.00 95.00 81 TRP A N 1
ATOM 637 C CA . TRP A 1 81 ? 0.921 1.944 -6.136 1.00 95.00 81 TRP A CA 1
ATOM 638 C C . TRP A 1 81 ? 1.059 0.512 -6.654 1.00 95.00 81 TRP A C 1
ATOM 640 O O . TRP A 1 81 ? 2.101 0.173 -7.211 1.00 95.00 81 TRP A O 1
ATOM 650 N N . ASN A 1 82 ? 0.026 -0.318 -6.499 1.00 94.75 82 ASN A N 1
ATOM 651 C CA . ASN A 1 82 ? 0.005 -1.696 -6.984 1.00 94.75 82 ASN A CA 1
ATOM 652 C C . ASN A 1 82 ? -1.416 -2.103 -7.426 1.00 94.75 82 ASN A C 1
ATOM 654 O O . ASN A 1 82 ? -2.100 -2.872 -6.742 1.00 94.75 82 ASN A O 1
ATOM 658 N N . PRO A 1 83 ? -1.868 -1.609 -8.596 1.00 93.88 83 PRO A N 1
ATOM 659 C CA . PRO A 1 83 ? -3.220 -1.850 -9.104 1.00 93.88 83 PRO A CA 1
ATOM 660 C C . PRO A 1 83 ? -3.492 -3.327 -9.400 1.00 93.88 83 PRO A C 1
ATOM 662 O O . PRO A 1 83 ? -4.634 -3.768 -9.354 1.00 93.88 83 PRO A O 1
ATOM 665 N N . LYS A 1 84 ? -2.449 -4.118 -9.679 1.00 92.12 84 LYS A N 1
ATOM 666 C CA . LYS A 1 84 ? -2.594 -5.554 -9.936 1.00 92.12 84 LYS A CA 1
ATOM 667 C C . LYS A 1 84 ? -3.098 -6.309 -8.702 1.00 92.12 84 LYS A C 1
ATOM 669 O O . LYS A 1 84 ? -3.880 -7.245 -8.855 1.00 92.12 84 LYS A O 1
ATOM 674 N N . ARG A 1 85 ? -2.622 -5.941 -7.506 1.00 92.81 85 ARG A N 1
ATOM 675 C CA . ARG A 1 85 ? -3.022 -6.577 -6.241 1.00 92.81 85 ARG A CA 1
ATOM 676 C C . ARG A 1 85 ? -4.204 -5.879 -5.573 1.00 92.81 85 ARG A C 1
ATOM 678 O O . ARG A 1 85 ? -5.107 -6.565 -5.112 1.00 92.81 85 ARG A O 1
ATOM 685 N N . TYR A 1 86 ? -4.194 -4.547 -5.535 1.00 94.88 86 TYR A N 1
ATOM 686 C CA . TYR A 1 86 ? -5.124 -3.741 -4.730 1.00 94.88 86 TYR A CA 1
ATOM 687 C C . TYR A 1 86 ? -6.107 -2.905 -5.560 1.00 94.88 86 TYR A C 1
ATOM 689 O O . TYR A 1 86 ? -6.841 -2.095 -5.003 1.00 94.88 86 TYR A O 1
ATOM 697 N N . GLY A 1 87 ? -6.101 -3.047 -6.886 1.00 92.19 87 GLY A N 1
ATOM 698 C CA . GLY A 1 87 ? -7.070 -2.385 -7.754 1.00 92.19 87 GLY A CA 1
ATOM 699 C C . GLY A 1 87 ? -8.431 -3.078 -7.747 1.00 92.19 87 GLY A C 1
ATOM 700 O O . GLY A 1 87 ? -8.548 -4.269 -7.448 1.00 92.19 87 GLY A O 1
ATOM 701 N N . ASP A 1 88 ? -9.458 -2.326 -8.134 1.00 91.00 88 ASP A N 1
ATOM 702 C CA . ASP A 1 88 ? -10.811 -2.853 -8.269 1.00 91.00 88 ASP A CA 1
ATOM 703 C C . ASP A 1 88 ? -10.866 -3.918 -9.373 1.00 91.00 88 ASP A C 1
ATOM 705 O O . ASP A 1 88 ? -10.474 -3.687 -10.521 1.00 91.00 88 ASP A O 1
ATOM 709 N N . ARG A 1 89 ? -11.370 -5.108 -9.034 1.00 85.38 89 ARG A N 1
ATOM 710 C CA . ARG A 1 89 ? -11.590 -6.190 -9.999 1.00 85.38 89 ARG A CA 1
ATOM 711 C C . ARG A 1 89 ? -12.996 -6.072 -10.569 1.00 85.38 89 ARG A C 1
ATOM 713 O O . ARG A 1 89 ? -13.960 -6.478 -9.927 1.00 85.38 89 ARG A O 1
ATOM 720 N N . VAL A 1 90 ? -13.109 -5.558 -11.790 1.00 83.62 90 VAL A N 1
ATOM 721 C CA . VAL A 1 90 ? -14.381 -5.493 -12.522 1.00 83.62 90 VAL A CA 1
ATOM 722 C C . VAL A 1 90 ? -14.402 -6.590 -13.580 1.00 83.62 90 VAL A C 1
ATOM 724 O O . VAL A 1 90 ? -13.530 -6.642 -14.443 1.00 83.62 90 VAL A O 1
ATOM 727 N N . THR A 1 91 ? -15.403 -7.467 -13.522 1.00 72.62 91 THR A N 1
ATOM 728 C CA . THR A 1 91 ? -15.673 -8.436 -14.593 1.00 72.62 91 THR A CA 1
ATOM 729 C C . THR A 1 91 ? -16.864 -7.921 -15.389 1.00 72.62 91 THR A C 1
ATOM 731 O O . THR A 1 91 ? -17.984 -7.929 -14.889 1.00 72.62 91 THR A O 1
ATOM 734 N N . MET A 1 92 ? -16.632 -7.438 -16.611 1.00 68.56 92 MET A N 1
ATOM 735 C CA . MET A 1 92 ? -17.713 -7.078 -17.533 1.00 68.56 92 MET A CA 1
ATOM 736 C C . MET A 1 92 ? -18.114 -8.319 -18.335 1.00 68.56 92 MET A C 1
ATOM 738 O O . MET A 1 92 ? -17.600 -8.566 -19.422 1.00 68.56 92 MET A O 1
ATOM 742 N N . THR A 1 93 ? -19.000 -9.139 -17.777 1.00 60.72 93 THR A N 1
ATOM 743 C CA . THR A 1 93 ? -19.700 -10.190 -18.527 1.00 60.72 93 THR A CA 1
ATOM 744 C C . THR A 1 93 ? -20.979 -9.616 -19.124 1.00 60.72 93 THR A C 1
ATOM 746 O O . THR A 1 93 ? -21.749 -8.972 -18.415 1.00 60.72 93 THR A O 1
ATOM 749 N N . GLY A 1 94 ? -21.200 -9.840 -20.423 1.00 58.66 94 GLY A N 1
ATOM 750 C CA . GLY A 1 94 ? -22.496 -9.575 -21.048 1.00 58.66 94 GLY A CA 1
ATOM 751 C C . GLY A 1 94 ? -23.554 -10.492 -20.439 1.00 58.66 94 GLY A C 1
ATOM 752 O O . GLY A 1 94 ? -23.307 -11.685 -20.270 1.00 58.66 94 GLY A O 1
ATOM 753 N N . ASP A 1 95 ? -24.695 -9.921 -20.075 1.00 61.78 95 ASP A N 1
ATOM 754 C CA . ASP A 1 95 ? -25.845 -10.651 -19.542 1.00 61.78 95 ASP A CA 1
ATOM 755 C C . ASP A 1 95 ? -26.669 -11.247 -20.699 1.00 61.78 95 ASP A C 1
ATOM 757 O O . ASP A 1 95 ? -26.599 -10.755 -21.826 1.00 61.78 95 ASP A O 1
ATOM 761 N N . ALA A 1 96 ? -27.471 -12.281 -20.442 1.00 62.22 96 ALA A N 1
ATOM 762 C CA . ALA A 1 96 ? -28.377 -12.864 -21.434 1.00 62.22 96 ALA A CA 1
ATOM 763 C C . ALA A 1 96 ? -29.391 -11.830 -21.968 1.00 62.22 96 ALA A C 1
ATOM 765 O O . ALA A 1 96 ? -29.733 -11.857 -23.148 1.00 62.22 96 ALA A O 1
ATOM 766 N N . GLU A 1 97 ? -29.804 -10.883 -21.120 1.00 66.56 97 GLU A N 1
ATOM 767 C CA . GLU A 1 97 ? -30.669 -9.746 -21.474 1.00 66.56 97 GLU A CA 1
ATOM 768 C C . GLU A 1 97 ? -29.911 -8.626 -22.218 1.00 66.56 97 GLU A C 1
ATOM 770 O O . GLU A 1 97 ? -30.499 -7.888 -23.007 1.00 66.56 97 GLU A O 1
ATOM 775 N N . ASN A 1 98 ? -28.592 -8.501 -22.007 1.00 65.06 98 ASN A N 1
ATOM 776 C CA . ASN A 1 98 ? -27.747 -7.452 -22.592 1.00 65.06 98 ASN A CA 1
ATOM 777 C C . ASN A 1 98 ? -26.409 -8.019 -23.101 1.00 65.06 98 ASN A C 1
ATOM 779 O O . ASN A 1 98 ? -25.348 -7.759 -22.515 1.00 65.06 98 ASN A O 1
ATOM 783 N N . PRO A 1 99 ? -26.428 -8.794 -24.200 1.00 66.94 99 PRO A N 1
ATOM 784 C CA . PRO A 1 99 ? -25.214 -9.356 -24.768 1.00 66.94 99 PRO A CA 1
ATOM 785 C C . PRO A 1 99 ? -24.321 -8.245 -25.329 1.00 66.94 99 PRO A C 1
ATOM 787 O O . PRO A 1 99 ? -24.795 -7.311 -25.984 1.00 66.94 99 PRO A O 1
ATOM 790 N N . MET A 1 100 ? -23.005 -8.363 -25.118 1.00 71.19 100 MET A N 1
ATOM 791 C CA . MET A 1 100 ? -22.031 -7.480 -25.763 1.00 71.19 100 MET A CA 1
ATOM 792 C C . MET A 1 100 ? -22.147 -7.637 -27.282 1.00 71.19 100 MET A C 1
ATOM 794 O O . MET A 1 100 ? -21.764 -8.663 -27.846 1.00 71.19 100 MET A O 1
ATOM 798 N N . ARG A 1 101 ? -22.696 -6.621 -27.957 1.00 62.34 101 ARG A N 1
ATOM 799 C CA . ARG A 1 101 ? -22.800 -6.600 -29.418 1.00 62.34 101 ARG A CA 1
ATOM 800 C C . ARG A 1 101 ? -21.421 -6.337 -30.013 1.00 62.34 101 ARG A C 1
ATOM 802 O O . ARG A 1 101 ? -21.001 -5.194 -30.154 1.00 62.34 101 ARG A O 1
ATOM 809 N N . LEU A 1 102 ? -20.720 -7.407 -30.368 1.00 67.75 102 LEU A N 1
ATOM 810 C CA . LEU A 1 102 ? -19.542 -7.343 -31.225 1.00 67.75 102 LEU A CA 1
ATOM 811 C C . LEU A 1 102 ? -20.003 -7.014 -32.652 1.00 67.75 102 LEU A C 1
ATOM 813 O O . LEU A 1 102 ? -20.454 -7.891 -33.385 1.00 67.75 102 LEU A O 1
ATOM 817 N N . GLN A 1 103 ? -19.916 -5.743 -33.046 1.00 60.91 103 GLN A N 1
ATOM 818 C CA . GLN A 1 103 ? -19.998 -5.351 -34.454 1.00 60.91 103 GLN A CA 1
ATOM 819 C C . GLN A 1 103 ? -18.648 -5.682 -35.100 1.00 60.91 103 GLN A C 1
ATOM 821 O O . GLN A 1 103 ? -17.730 -4.868 -35.123 1.00 60.91 103 GLN A O 1
ATOM 826 N N . ALA A 1 104 ? -18.492 -6.928 -35.545 1.00 66.00 104 ALA A N 1
ATOM 827 C CA . ALA A 1 104 ? -17.369 -7.291 -36.394 1.00 66.00 104 ALA A CA 1
ATOM 828 C C . ALA A 1 104 ? -17.618 -6.702 -37.788 1.00 66.00 104 ALA A C 1
ATOM 830 O O . ALA A 1 104 ? -18.626 -7.017 -38.421 1.00 66.00 104 ALA A O 1
ATOM 831 N N . ASP A 1 105 ? -16.722 -5.836 -38.256 1.00 63.19 105 ASP A N 1
ATOM 832 C CA . ASP A 1 105 ? -16.740 -5.361 -39.636 1.00 63.19 105 ASP A CA 1
ATOM 833 C C . ASP A 1 105 ? -16.205 -6.479 -40.548 1.00 63.19 105 ASP A C 1
ATOM 835 O O . ASP A 1 105 ? -15.009 -6.774 -40.577 1.00 63.19 105 ASP A O 1
ATOM 839 N N . VAL A 1 106 ? -17.118 -7.163 -41.242 1.00 74.81 106 VAL A N 1
ATOM 840 C CA . VAL A 1 106 ? -16.819 -8.319 -42.111 1.00 74.81 106 VAL A CA 1
ATOM 841 C C . VAL A 1 106 ? -16.448 -7.875 -43.537 1.00 74.81 106 VAL A C 1
ATOM 843 O O . VAL A 1 106 ? -16.150 -8.709 -44.391 1.00 74.81 106 VAL A O 1
ATOM 846 N N . SER A 1 107 ? -16.388 -6.566 -43.806 1.00 77.62 107 SER A N 1
ATOM 847 C CA . SER A 1 107 ? -16.110 -6.004 -45.139 1.00 77.62 107 SER A CA 1
ATOM 848 C C . SER A 1 107 ? -14.809 -6.515 -45.772 1.00 77.62 107 SER A C 1
ATOM 850 O O . SER A 1 107 ? -14.725 -6.689 -46.990 1.00 77.62 107 SER A O 1
ATOM 852 N N . ILE A 1 108 ? -13.803 -6.826 -44.950 1.00 76.50 108 ILE A N 1
ATOM 853 C CA . ILE A 1 108 ? -12.518 -7.376 -45.400 1.00 76.50 108 ILE A CA 1
ATOM 854 C C . ILE A 1 108 ? -12.679 -8.809 -45.936 1.00 76.50 108 ILE A C 1
ATOM 856 O O . ILE A 1 108 ? -12.058 -9.162 -46.941 1.00 76.50 108 ILE A O 1
ATOM 860 N N . PHE A 1 109 ? -13.533 -9.629 -45.316 1.00 80.44 109 PHE A N 1
ATOM 861 C CA . PHE A 1 109 ? -13.788 -11.000 -45.768 1.00 80.44 109 PHE A CA 1
ATOM 862 C C . PHE A 1 109 ? -14.594 -11.023 -47.071 1.00 80.44 109 PHE A C 1
ATOM 864 O O . PHE A 1 109 ? -14.262 -11.795 -47.971 1.00 80.44 109 PHE A O 1
ATOM 871 N N . ASP A 1 110 ? -15.563 -10.118 -47.228 1.00 81.50 110 ASP A N 1
ATOM 872 C CA . ASP A 1 110 ? -16.321 -9.967 -48.478 1.00 81.50 110 ASP A CA 1
ATOM 873 C C . ASP A 1 110 ? -15.419 -9.560 -49.652 1.00 81.50 110 ASP A C 1
ATOM 875 O O . ASP A 1 110 ? -15.550 -10.076 -50.766 1.00 81.50 110 ASP A O 1
ATOM 879 N N . ALA A 1 111 ? -14.459 -8.663 -49.411 1.00 81.94 111 ALA A N 1
ATOM 880 C CA . ALA A 1 111 ? -13.479 -8.265 -50.417 1.00 81.94 111 ALA A CA 1
ATOM 881 C C . ALA A 1 111 ? -12.538 -9.420 -50.806 1.00 81.94 111 ALA A C 1
ATOM 883 O O . ALA A 1 111 ? -12.202 -9.579 -51.984 1.00 81.94 111 ALA A O 1
ATOM 884 N N . MET A 1 112 ? -12.120 -10.254 -49.847 1.00 80.31 112 MET A N 1
ATOM 885 C CA . MET A 1 112 ? -11.295 -11.433 -50.130 1.00 80.31 112 MET A CA 1
ATOM 886 C C . MET A 1 112 ? -12.055 -12.501 -50.918 1.00 80.31 112 MET A C 1
ATOM 888 O O . MET A 1 112 ? -11.500 -13.039 -51.877 1.00 80.31 112 MET A O 1
ATOM 892 N N . LEU A 1 113 ? -13.315 -12.774 -50.568 1.00 85.06 113 LEU A N 1
ATOM 893 C CA . LEU A 1 113 ? -14.157 -13.731 -51.291 1.00 85.06 113 LEU A CA 1
ATOM 894 C C . LEU A 1 113 ? -14.379 -13.296 -52.740 1.00 85.06 113 LEU A C 1
ATOM 896 O O . LEU A 1 113 ? -14.134 -14.082 -53.653 1.00 85.06 113 LEU A O 1
ATOM 900 N N . LYS A 1 114 ? -14.710 -12.021 -52.969 1.00 84.44 114 LYS A N 1
ATOM 901 C CA . LYS A 1 114 ? -14.841 -11.469 -54.328 1.00 84.44 114 LYS A CA 1
ATOM 902 C C . LYS A 1 114 ? -13.557 -11.606 -55.146 1.00 84.44 114 LYS A C 1
ATOM 904 O O . LYS A 1 114 ? -13.609 -11.970 -56.318 1.00 84.44 114 LYS A O 1
ATOM 909 N N . ASN A 1 115 ? -12.396 -11.357 -54.540 1.00 82.00 115 ASN A N 1
ATOM 910 C CA . ASN A 1 115 ? -11.108 -11.526 -55.219 1.00 82.00 115 ASN A CA 1
ATOM 911 C C . ASN A 1 115 ? -10.784 -12.999 -55.520 1.00 82.00 115 ASN A C 1
ATOM 913 O O . ASN A 1 115 ? -10.176 -13.299 -56.549 1.00 82.00 115 ASN A O 1
ATOM 917 N N . LEU A 1 116 ? -11.179 -13.924 -54.642 1.00 83.00 116 LEU A N 1
ATOM 918 C CA . LEU A 1 116 ? -11.006 -15.362 -54.846 1.00 83.00 116 LEU A CA 1
ATOM 919 C C . LEU A 1 116 ? -11.903 -15.875 -55.983 1.00 83.00 116 LEU A C 1
ATOM 921 O O . LEU A 1 116 ? -11.438 -16.615 -56.850 1.00 83.00 116 LEU A O 1
ATOM 925 N N . GLU A 1 117 ? -13.165 -15.445 -56.014 1.00 81.94 117 GLU A N 1
ATOM 926 C CA . GLU A 1 117 ? -14.117 -15.764 -57.083 1.00 81.94 117 GLU A CA 1
ATOM 927 C C . GLU A 1 117 ? -13.662 -15.203 -58.431 1.00 81.94 117 GLU A C 1
ATOM 929 O O . GLU A 1 117 ? -13.663 -15.928 -59.425 1.00 81.94 117 GLU A O 1
ATOM 934 N N . ALA A 1 118 ? -13.176 -13.958 -58.462 1.00 78.00 118 ALA A N 1
ATOM 935 C CA . ALA A 1 118 ? -12.613 -13.357 -59.669 1.00 78.00 118 ALA A CA 1
ATOM 936 C C . ALA A 1 118 ? -11.402 -14.149 -60.194 1.00 78.00 118 ALA A C 1
ATOM 938 O O . ALA A 1 118 ? -11.297 -14.399 -61.395 1.00 78.00 118 ALA A O 1
ATOM 939 N N . LYS A 1 119 ? -10.510 -14.615 -59.306 1.00 75.06 119 LYS A N 1
ATOM 940 C CA . LYS A 1 119 ? -9.383 -15.485 -59.690 1.00 75.06 119 LYS A CA 1
ATOM 941 C C . LYS A 1 119 ? -9.840 -16.842 -60.221 1.00 75.06 119 LYS A C 1
ATOM 943 O O . LYS A 1 119 ? -9.247 -17.335 -61.175 1.00 75.06 119 LYS A O 1
ATOM 948 N N . ARG A 1 120 ? -10.892 -17.431 -59.647 1.00 78.06 120 ARG A N 1
ATOM 949 C CA . ARG A 1 120 ? -11.467 -18.696 -60.128 1.00 78.06 120 ARG A CA 1
ATOM 950 C C . ARG A 1 120 ? -12.080 -18.550 -61.523 1.00 78.06 120 ARG A C 1
ATOM 952 O O . ARG A 1 120 ? -11.887 -19.431 -62.346 1.00 78.06 120 ARG A O 1
ATOM 959 N N . GLN A 1 121 ? -12.751 -17.434 -61.807 1.00 71.31 121 GLN A N 1
ATOM 960 C CA . GLN A 1 121 ? -13.332 -17.146 -63.126 1.00 71.31 121 GLN A CA 1
ATOM 961 C C . GLN A 1 121 ? -12.276 -16.844 -64.201 1.00 71.31 121 GLN A C 1
ATOM 963 O O . GLN A 1 121 ? -12.497 -17.112 -65.378 1.00 71.31 121 GLN A O 1
ATOM 968 N N . LEU A 1 122 ? -11.123 -16.295 -63.810 1.00 65.50 122 LEU A N 1
ATOM 969 C CA . LEU A 1 122 ? -9.999 -16.032 -64.716 1.00 65.50 122 LEU A CA 1
ATOM 970 C C . LEU A 1 122 ? -9.146 -17.278 -65.006 1.00 65.50 122 LEU A C 1
ATOM 972 O O .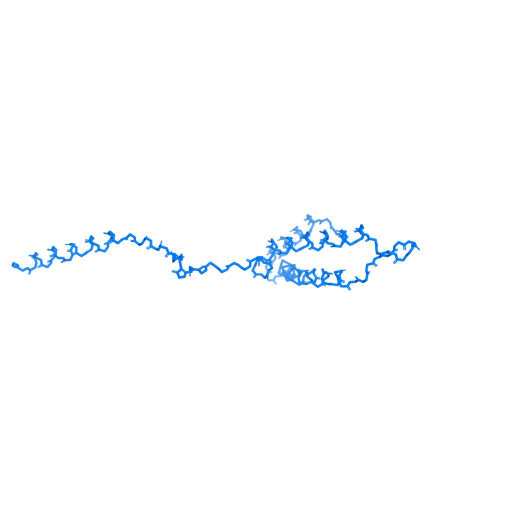 LEU A 1 122 ? -8.456 -17.296 -66.020 1.00 65.50 122 LEU A O 1
ATOM 976 N N . GLY A 1 123 ? -9.186 -18.291 -64.136 1.00 58.47 123 GLY A N 1
ATOM 977 C CA . GLY A 1 123 ? -8.478 -19.565 -64.310 1.00 58.47 123 GLY A CA 1
ATOM 978 C C . GLY A 1 123 ? -9.230 -20.622 -65.129 1.00 58.47 123 GLY A C 1
ATOM 979 O O . GLY A 1 123 ? -8.677 -21.695 -65.339 1.00 58.47 123 GLY A O 1
ATOM 980 N N . ASP A 1 124 ? -10.460 -20.335 -65.568 1.00 51.97 124 ASP A N 1
ATOM 981 C CA . ASP A 1 124 ? -11.329 -21.243 -66.342 1.00 51.97 124 ASP A CA 1
ATOM 982 C C . ASP A 1 124 ? -11.377 -20.860 -67.844 1.00 51.97 124 ASP A C 1
ATOM 984 O O . ASP A 1 124 ? -12.390 -21.031 -68.525 1.00 51.97 124 ASP A O 1
ATOM 988 N N . LYS A 1 125 ? -10.278 -20.285 -68.359 1.00 45.66 125 LYS A N 1
ATOM 989 C CA . LYS A 1 125 ? -10.031 -20.012 -69.785 1.00 45.66 125 LYS A CA 1
ATOM 990 C C . LYS A 1 125 ? -8.785 -20.729 -70.279 1.00 45.66 125 LYS A C 1
ATOM 992 O O . LYS A 1 125 ? -7.781 -20.719 -69.534 1.00 45.66 125 LYS A O 1
#

Radius of gyration: 29.66 Å; Cα contacts (8 Å, |Δi|>4): 55; chains: 1; bounding box: 61×35×100 Å

Solvent-accessible surface area (backbone atoms only — not comparable to full-atom values): 7569 Å² total; per-residue (Å²): 131,80,58,70,69,58,54,54,51,50,32,54,55,31,62,73,44,52,92,78,32,86,53,54,58,58,54,50,54,52,49,50,58,54,48,52,53,51,49,56,52,48,40,54,52,61,71,68,47,84,74,56,56,43,99,84,71,44,72,36,68,67,56,53,50,50,51,51,53,52,41,51,54,51,50,56,47,41,25,70,76,38,42,91,81,53,36,88,87,80,82,91,73,60,44,96,92,53,61,76,79,78,82,74,82,57,66,66,56,56,54,50,51,53,52,51,51,52,50,55,64,64,67,75,114